Protein AF-A0A929BQ76-F1 (afdb_monomer)

Mean predicted aligned error: 8.62 Å

Secondary structure (DSSP, 8-state):
-PPEEEEE--SSHHHHHHHHHHHHHHTSEEEEP------------TTSSTT-SEEEEEB-TTS-B-GGGS-SS--SSEEEEE-TTSS-EEEE-TT--PPEEESS--HHHHHHHHHTTS---

Structure (mmCIF, N/CA/C/O backbone):
data_AF-A0A929BQ76-F1
#
_entry.id   AF-A0A929BQ76-F1
#
loop_
_atom_site.group_PDB
_atom_site.id
_atom_site.type_symbol
_atom_site.label_atom_id
_atom_site.label_alt_id
_atom_site.label_comp_id
_atom_site.label_asym_id
_atom_site.label_entity_id
_atom_site.label_seq_id
_atom_site.pdbx_PDB_ins_code
_atom_site.Cartn_x
_atom_site.Cartn_y
_atom_site.Cartn_z
_atom_site.occupancy
_atom_site.B_iso_or_equiv
_atom_site.auth_seq_id
_atom_site.auth_comp_id
_atom_site.auth_asym_id
_atom_site.auth_atom_id
_atom_site.pdbx_PDB_model_num
ATOM 1 N N . MET A 1 1 ? -14.342 12.335 13.912 1.00 50.88 1 MET A N 1
ATOM 2 C CA . MET A 1 1 ? -12.963 11.892 13.643 1.00 50.88 1 MET A CA 1
ATOM 3 C C . MET A 1 1 ? -13.090 10.795 12.610 1.00 50.88 1 MET A C 1
ATOM 5 O O . MET A 1 1 ? -13.790 9.835 12.895 1.00 50.88 1 MET A O 1
ATOM 9 N N . VAL A 1 2 ? -12.601 11.022 11.391 1.00 58.31 2 VAL A N 1
ATOM 10 C CA . VAL A 1 2 ? -12.728 10.048 10.297 1.00 58.31 2 VAL A CA 1
ATOM 11 C C . VAL A 1 2 ? -11.603 9.035 10.478 1.00 58.31 2 VAL A C 1
ATOM 13 O O . VAL A 1 2 ? -10.438 9.427 10.518 1.00 58.31 2 VAL A O 1
ATOM 16 N N . ILE A 1 3 ? -11.966 7.777 10.705 1.00 67.69 3 ILE A N 1
ATOM 17 C CA . ILE A 1 3 ? -11.029 6.657 10.806 1.00 67.69 3 ILE A CA 1
ATOM 18 C C . ILE A 1 3 ? -10.794 6.191 9.372 1.00 67.69 3 ILE A C 1
ATOM 20 O O . ILE A 1 3 ? -11.771 5.869 8.701 1.00 67.69 3 ILE A O 1
ATOM 24 N N . SER A 1 4 ? -9.547 6.205 8.891 1.00 78.88 4 SER A N 1
ATOM 25 C CA . SER A 1 4 ? -9.276 5.722 7.532 1.00 78.88 4 SER A CA 1
ATOM 26 C C . SER A 1 4 ? -9.386 4.201 7.482 1.00 78.88 4 SER A C 1
ATOM 28 O O . SER A 1 4 ? -8.817 3.513 8.338 1.00 78.88 4 SER A O 1
ATOM 30 N N . ARG A 1 5 ? -10.092 3.688 6.476 1.00 85.12 5 ARG A N 1
ATOM 31 C CA . ARG A 1 5 ? -10.282 2.256 6.229 1.00 85.12 5 ARG A CA 1
ATOM 32 C C . ARG A 1 5 ? -9.176 1.750 5.309 1.00 85.12 5 ARG A C 1
ATOM 34 O O . ARG A 1 5 ? -9.042 2.201 4.170 1.00 85.12 5 ARG A O 1
ATOM 41 N N . VAL A 1 6 ? -8.358 0.834 5.817 1.00 87.31 6 VAL A N 1
ATOM 42 C CA . VAL A 1 6 ? -7.165 0.321 5.138 1.00 87.31 6 VAL A CA 1
ATOM 43 C C . VAL A 1 6 ? -7.367 -1.142 4.779 1.00 87.31 6 VAL A C 1
ATOM 45 O O . VAL A 1 6 ? -7.596 -1.978 5.648 1.00 87.31 6 VAL A O 1
ATOM 48 N N . LEU A 1 7 ? -7.236 -1.461 3.498 1.00 88.00 7 LEU A N 1
ATOM 49 C CA . LEU A 1 7 ? -7.219 -2.827 2.995 1.00 88.00 7 LEU A CA 1
ATOM 50 C C . LEU A 1 7 ? -5.774 -3.269 2.740 1.00 88.00 7 LEU A C 1
ATOM 52 O O . LEU A 1 7 ? -5.026 -2.597 2.030 1.00 88.00 7 LEU A O 1
ATOM 56 N N . ILE A 1 8 ? -5.386 -4.425 3.278 1.00 87.81 8 ILE A N 1
ATOM 57 C CA . ILE A 1 8 ? -4.021 -4.949 3.160 1.00 87.81 8 ILE A CA 1
ATOM 58 C C . ILE A 1 8 ? -4.031 -6.231 2.341 1.00 87.81 8 ILE A C 1
ATOM 60 O O . ILE A 1 8 ? -4.483 -7.279 2.788 1.00 87.81 8 ILE A O 1
ATOM 64 N N . LEU A 1 9 ? -3.474 -6.140 1.138 1.00 87.00 9 LEU A N 1
ATOM 65 C CA . LEU A 1 9 ? -3.318 -7.231 0.183 1.00 87.00 9 LEU A CA 1
ATOM 66 C C . LEU A 1 9 ? -1.835 -7.541 -0.004 1.00 87.00 9 LEU A C 1
ATOM 68 O O . LEU A 1 9 ? -1.348 -7.638 -1.125 1.00 87.00 9 LEU A O 1
ATOM 72 N N . TYR A 1 10 ? -1.089 -7.620 1.097 1.00 82.69 10 TYR A N 1
ATOM 73 C CA . TYR A 1 10 ? 0.363 -7.743 1.063 1.00 82.69 10 TYR A CA 1
ATOM 74 C C . TYR A 1 10 ? 0.818 -9.190 1.263 1.00 82.69 10 TYR A C 1
ATOM 76 O O . TYR A 1 10 ? 0.572 -9.800 2.302 1.00 82.69 10 TYR A O 1
ATOM 84 N N . GLU A 1 11 ? 1.538 -9.729 0.279 1.00 79.00 11 GLU A N 1
ATOM 85 C CA . GLU A 1 11 ? 2.186 -11.038 0.367 1.00 79.00 11 GLU A CA 1
ATOM 86 C C . GLU A 1 11 ? 3.709 -10.892 0.514 1.00 79.00 11 GLU A C 1
ATOM 88 O O . GLU A 1 11 ? 4.303 -10.05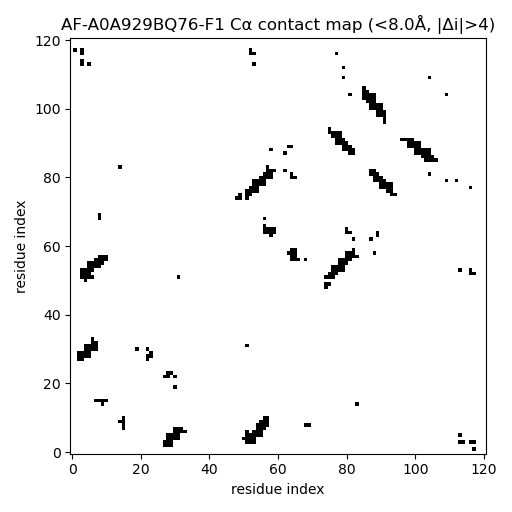6 -0.168 1.00 79.00 11 GLU A O 1
ATOM 93 N N . PRO A 1 12 ? 4.380 -11.748 1.311 1.00 75.00 12 PRO A N 1
ATOM 94 C CA . PRO A 1 12 ? 3.825 -12.846 2.112 1.00 75.00 12 PRO A CA 1
ATOM 95 C C . PRO A 1 12 ? 3.095 -12.385 3.387 1.00 75.00 12 PRO A C 1
ATOM 97 O O . PRO A 1 12 ? 3.379 -11.312 3.911 1.00 75.00 12 PRO A O 1
ATOM 100 N N . ARG A 1 13 ? 2.218 -13.252 3.928 1.00 72.56 13 ARG A N 1
ATOM 101 C CA . ARG A 1 13 ? 1.360 -12.979 5.107 1.00 72.56 13 ARG A CA 1
ATOM 102 C C . ARG A 1 13 ? 2.100 -12.448 6.340 1.00 72.56 13 ARG A C 1
ATOM 104 O O . ARG A 1 13 ? 1.556 -11.674 7.108 1.00 72.56 13 ARG A O 1
ATOM 111 N N . LEU A 1 14 ? 3.372 -12.811 6.508 1.00 72.62 14 LEU A N 1
ATOM 112 C CA . LEU A 1 14 ? 4.190 -12.276 7.598 1.00 72.62 14 LEU A CA 1
ATOM 113 C C . LEU A 1 14 ? 4.250 -10.737 7.580 1.00 72.62 14 LEU A C 1
ATOM 115 O O . LEU A 1 14 ? 4.257 -10.105 8.632 1.00 72.62 14 LEU A O 1
ATOM 119 N N . TYR A 1 15 ? 4.294 -10.131 6.392 1.00 74.56 15 TYR A N 1
ATOM 120 C CA . TYR A 1 15 ? 4.287 -8.678 6.266 1.00 74.56 15 TYR A CA 1
ATOM 121 C C . TYR A 1 15 ? 2.897 -8.098 6.493 1.00 74.56 15 TYR A C 1
ATOM 123 O O . TYR A 1 15 ? 2.814 -7.054 7.125 1.00 74.56 15 TYR A O 1
ATOM 131 N N . SER A 1 16 ? 1.820 -8.759 6.049 1.00 76.38 16 SER A N 1
ATOM 132 C CA . SER A 1 16 ? 0.468 -8.292 6.379 1.00 76.38 16 SER A CA 1
ATOM 133 C C . SER A 1 16 ? 0.246 -8.270 7.889 1.00 76.38 16 SER A C 1
ATOM 135 O O . SER A 1 16 ? -0.248 -7.272 8.394 1.00 76.38 16 SER A O 1
ATOM 137 N N . ASP A 1 17 ? 0.704 -9.292 8.617 1.00 80.31 17 ASP A N 1
ATOM 138 C CA . ASP A 1 17 ? 0.575 -9.360 10.079 1.00 80.31 17 ASP A CA 1
ATOM 139 C C . ASP A 1 17 ? 1.357 -8.231 10.773 1.00 80.31 17 ASP A C 1
ATOM 141 O O . ASP A 1 17 ? 0.836 -7.563 11.662 1.00 80.31 17 ASP A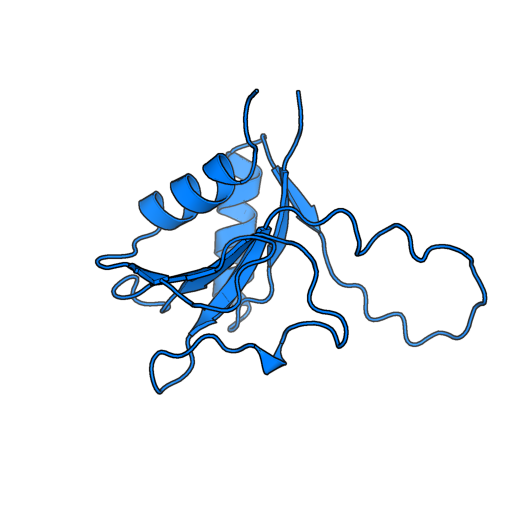 O 1
ATOM 145 N N . LEU A 1 18 ? 2.589 -7.963 10.321 1.00 80.38 18 LEU A N 1
ATOM 146 C CA . LEU A 1 18 ? 3.404 -6.851 10.827 1.00 80.38 18 LEU A CA 1
ATOM 147 C C . LEU A 1 18 ? 2.777 -5.482 10.544 1.00 80.38 18 LEU A C 1
ATOM 149 O O . LEU A 1 18 ? 2.813 -4.595 11.396 1.00 80.38 18 LEU A O 1
ATOM 153 N N . ILE A 1 19 ? 2.233 -5.289 9.341 1.00 81.19 19 ILE A N 1
ATOM 154 C CA . ILE A 1 19 ? 1.559 -4.041 8.973 1.00 81.19 19 ILE A CA 1
ATOM 155 C C . ILE A 1 19 ? 0.281 -3.892 9.802 1.00 81.19 19 ILE A C 1
ATOM 157 O O . ILE A 1 19 ? 0.030 -2.798 10.302 1.00 81.19 19 ILE A O 1
ATOM 161 N N . ASN A 1 20 ? -0.480 -4.972 9.998 1.00 82.75 20 ASN A N 1
ATOM 162 C CA . ASN A 1 20 ? -1.679 -4.977 10.830 1.00 82.75 20 ASN A CA 1
ATOM 163 C C . ASN A 1 20 ? -1.349 -4.547 12.260 1.00 82.75 20 ASN A C 1
ATOM 165 O O . ASN A 1 20 ? -1.930 -3.582 12.746 1.00 82.75 20 ASN A O 1
ATOM 169 N N . GLU A 1 21 ? -0.358 -5.174 12.899 1.00 83.88 21 GLU A N 1
ATOM 170 C CA . GLU A 1 21 ? 0.059 -4.824 14.263 1.00 83.88 21 GLU A CA 1
ATOM 171 C C . GLU A 1 21 ? 0.506 -3.356 14.360 1.00 83.88 21 GLU A C 1
ATOM 173 O O . GLU A 1 21 ? 0.147 -2.636 15.294 1.00 83.88 21 GLU A O 1
ATOM 178 N N . LEU A 1 22 ? 1.258 -2.876 13.366 1.00 81.62 22 LEU A N 1
ATOM 179 C CA . LEU A 1 22 ? 1.708 -1.490 13.318 1.00 81.62 22 LEU A CA 1
ATOM 180 C C . LEU A 1 22 ? 0.537 -0.508 13.181 1.00 81.62 22 LEU A C 1
ATOM 182 O O . LEU A 1 22 ? 0.532 0.541 13.825 1.00 81.62 22 LEU A O 1
ATOM 186 N N . ILE A 1 23 ? -0.448 -0.834 12.349 1.00 80.56 23 ILE A N 1
ATOM 187 C CA . ILE A 1 23 ? -1.642 -0.015 12.134 1.00 80.56 23 ILE A CA 1
ATOM 188 C C . ILE A 1 23 ? -2.543 -0.021 13.371 1.00 80.56 23 ILE A C 1
ATOM 190 O O . ILE A 1 23 ? -3.005 1.043 13.789 1.00 80.56 23 ILE A O 1
ATOM 194 N N . GLU A 1 24 ? -2.739 -1.176 14.004 1.00 81.62 24 GLU A N 1
ATOM 195 C CA . GLU A 1 24 ? -3.486 -1.300 15.258 1.00 81.62 24 GLU A CA 1
ATOM 196 C C . GLU A 1 24 ? -2.864 -0.442 16.367 1.00 81.62 24 GLU A C 1
ATOM 198 O O . GLU A 1 24 ? -3.582 0.256 17.087 1.00 81.62 24 GLU A O 1
ATOM 203 N N . GLN A 1 25 ? -1.530 -0.406 16.463 1.00 81.12 25 GLN A N 1
ATOM 204 C CA . GLN A 1 25 ? -0.823 0.451 17.421 1.00 81.12 25 GLN A CA 1
ATOM 205 C C . GLN A 1 25 ? -1.039 1.948 17.179 1.00 81.12 25 GLN A C 1
ATOM 207 O O . GLN A 1 25 ? -0.957 2.734 18.127 1.00 81.12 25 GLN A O 1
ATOM 212 N N . LEU A 1 26 ? -1.321 2.367 15.941 1.00 77.50 26 LEU A N 1
ATOM 213 C CA . LEU A 1 26 ? -1.647 3.764 15.656 1.00 77.50 26 LEU A CA 1
ATOM 214 C C . LEU A 1 26 ? -3.019 4.143 16.224 1.00 77.50 26 LEU A C 1
ATOM 216 O O . LEU A 1 26 ? -3.208 5.308 16.559 1.00 77.50 26 LEU A O 1
ATOM 220 N N . GLY A 1 27 ? -3.956 3.197 16.363 1.00 72.94 27 GLY A N 1
ATOM 221 C CA . GLY A 1 27 ? -5.271 3.412 16.988 1.00 72.94 27 GLY A CA 1
ATOM 222 C C . GLY A 1 27 ? -6.186 4.404 16.254 1.00 72.94 27 GLY A C 1
ATOM 223 O O . GLY A 1 27 ? -7.148 4.905 16.835 1.00 72.94 27 GLY A O 1
ATOM 224 N N . LEU A 1 28 ? -5.867 4.729 14.998 1.00 72.88 28 LEU A N 1
ATOM 225 C CA . LEU A 1 28 ? -6.531 5.757 14.181 1.00 72.88 28 LEU A CA 1
ATOM 226 C C . LEU A 1 28 ? -7.131 5.208 12.879 1.00 72.88 28 LEU A C 1
ATOM 228 O O . LEU A 1 28 ? -7.630 5.981 12.062 1.00 72.88 28 LEU A O 1
ATOM 232 N N . LEU A 1 29 ? -7.033 3.899 12.667 1.00 80.25 29 LEU A N 1
ATOM 233 C CA . LEU A 1 29 ? -7.254 3.232 11.390 1.00 80.25 29 LEU A CA 1
ATOM 234 C C . LEU A 1 29 ? -8.103 1.978 11.610 1.00 80.25 29 LEU A C 1
ATOM 236 O O . LEU A 1 29 ? -8.002 1.350 12.664 1.00 80.25 29 LEU A O 1
ATOM 240 N N . ASP A 1 30 ? -8.922 1.635 10.621 1.00 81.44 30 ASP A N 1
ATOM 241 C CA . ASP A 1 30 ? -9.749 0.427 10.610 1.00 81.44 30 ASP A CA 1
ATOM 242 C C . ASP A 1 30 ? -9.246 -0.505 9.506 1.00 81.44 30 ASP A C 1
ATOM 244 O O . ASP A 1 30 ? -9.140 -0.092 8.349 1.00 81.44 30 ASP A O 1
ATOM 248 N N . ILE A 1 31 ? -8.879 -1.736 9.859 1.00 81.69 31 ILE A N 1
ATOM 249 C CA . ILE A 1 31 ? -8.325 -2.703 8.906 1.00 81.69 31 ILE A CA 1
ATOM 250 C C . ILE A 1 31 ? -9.478 -3.517 8.328 1.00 81.69 31 ILE A C 1
ATOM 252 O O . ILE A 1 31 ? -10.196 -4.205 9.051 1.00 81.69 31 ILE A O 1
ATOM 256 N N . VAL A 1 32 ? -9.645 -3.456 7.009 1.00 83.56 32 VAL A N 1
ATOM 257 C CA . VAL A 1 32 ? -10.691 -4.187 6.292 1.00 83.56 32 VAL A CA 1
ATOM 258 C C . VAL A 1 32 ? -10.119 -5.500 5.765 1.00 83.56 32 VAL A C 1
ATOM 260 O O . VAL A 1 32 ? -9.188 -5.503 4.961 1.00 83.56 32 VAL A O 1
ATOM 263 N N . GLU A 1 33 ? -10.706 -6.623 6.176 1.00 75.69 33 GLU A N 1
ATOM 264 C CA . GLU A 1 33 ? -10.391 -7.945 5.628 1.00 75.69 33 GLU A CA 1
ATOM 265 C C . GLU A 1 33 ? -11.350 -8.299 4.483 1.00 75.69 33 GLU A C 1
ATOM 267 O O . GLU A 1 33 ? -12.574 -8.236 4.635 1.00 75.69 33 GLU A O 1
ATOM 272 N N . ILE A 1 34 ? -10.816 -8.727 3.332 1.00 67.81 34 ILE A N 1
ATOM 273 C CA . ILE A 1 34 ? -11.651 -9.321 2.279 1.00 67.81 34 ILE A CA 1
ATOM 274 C C . ILE A 1 34 ? -12.033 -10.724 2.734 1.00 67.81 34 ILE A C 1
ATOM 276 O O . ILE A 1 34 ? -11.221 -11.647 2.720 1.00 67.81 34 ILE A O 1
ATOM 280 N N . THR A 1 35 ? -13.290 -10.899 3.131 1.00 55.97 35 THR A N 1
ATOM 281 C CA . THR A 1 35 ? -13.854 -12.239 3.276 1.00 55.97 35 THR A CA 1
ATOM 282 C C . THR A 1 35 ? -14.304 -12.698 1.893 1.00 55.97 35 THR A C 1
ATOM 284 O O . THR A 1 35 ? -15.295 -12.183 1.372 1.00 55.97 35 THR A O 1
ATOM 287 N N . ASP A 1 36 ? -13.595 -13.655 1.289 1.00 47.28 36 ASP A N 1
ATOM 288 C CA . ASP A 1 36 ? -14.035 -14.347 0.071 1.00 47.28 36 ASP A CA 1
ATOM 289 C C . ASP A 1 36 ? -15.301 -15.165 0.364 1.00 47.28 36 ASP A C 1
ATOM 291 O O . ASP A 1 36 ? -15.284 -16.388 0.524 1.00 47.28 36 ASP A O 1
ATOM 295 N N . ASN A 1 37 ? -16.446 -14.494 0.448 1.00 40.62 37 ASN A N 1
ATOM 296 C CA . ASN A 1 37 ? -17.736 -15.158 0.517 1.00 40.62 37 ASN A CA 1
ATOM 297 C C . ASN A 1 37 ? -18.136 -15.618 -0.888 1.00 40.62 37 ASN A C 1
ATOM 299 O O . ASN A 1 37 ? -19.062 -15.097 -1.509 1.00 40.62 37 ASN A O 1
ATOM 303 N N . HIS A 1 38 ? -17.504 -16.699 -1.351 1.00 40.31 38 HIS A N 1
ATOM 304 C CA . HIS A 1 38 ? -18.145 -17.635 -2.273 1.00 40.31 38 HIS A CA 1
ATOM 305 C C . HIS A 1 38 ? -19.291 -18.346 -1.537 1.00 40.31 38 HIS A C 1
ATOM 307 O O . HIS A 1 38 ? -19.232 -19.522 -1.182 1.00 40.31 38 HIS A O 1
ATOM 313 N N . SER A 1 39 ? -20.369 -17.621 -1.269 1.00 37.88 39 SER A N 1
ATOM 314 C CA . SER A 1 39 ? -21.650 -18.197 -0.890 1.00 37.88 39 SER A CA 1
ATOM 315 C C . SER A 1 39 ? -22.740 -17.315 -1.453 1.00 37.88 39 SER A C 1
ATOM 317 O O . SER A 1 39 ? -22.942 -16.180 -1.037 1.00 37.88 39 SER A O 1
ATOM 319 N N . ALA A 1 40 ? -23.419 -17.872 -2.450 1.00 45.62 40 ALA A N 1
ATOM 320 C CA . ALA A 1 40 ? -24.616 -17.328 -3.045 1.00 45.62 40 ALA A CA 1
ATOM 321 C C . ALA A 1 40 ? -25.637 -16.978 -1.955 1.00 45.62 40 ALA A C 1
ATOM 323 O O . ALA A 1 40 ? -26.392 -17.829 -1.491 1.00 45.62 40 ALA A O 1
ATOM 324 N N . SER A 1 41 ? -25.693 -15.710 -1.579 1.00 36.59 41 SER A N 1
ATOM 325 C CA . SER A 1 41 ? -26.877 -15.135 -0.976 1.00 36.59 41 SER A CA 1
ATOM 326 C C . SER A 1 41 ? -27.026 -13.725 -1.506 1.00 36.59 41 SER A C 1
ATOM 328 O O . SER A 1 41 ? -26.140 -12.886 -1.381 1.00 36.59 41 SER A O 1
ATOM 330 N N . LYS A 1 42 ? -28.158 -13.502 -2.170 1.00 43.72 42 LYS A N 1
ATOM 331 C CA . LYS A 1 42 ? -28.656 -12.184 -2.540 1.00 43.72 42 LYS A CA 1
ATOM 332 C C . LYS A 1 42 ? -28.914 -11.399 -1.254 1.00 43.72 42 LYS A C 1
ATOM 334 O O . LYS A 1 42 ? -30.031 -11.391 -0.747 1.00 43.72 42 LYS A O 1
ATOM 339 N N . SER A 1 43 ? -27.886 -10.754 -0.738 1.00 37.56 43 SER A N 1
ATOM 340 C CA . SER A 1 43 ? -27.999 -9.675 0.233 1.00 37.56 43 SER A CA 1
ATOM 341 C C . SER A 1 43 ? -27.446 -8.430 -0.445 1.00 37.56 43 SER A C 1
ATOM 343 O O . SER A 1 43 ? -26.346 -8.456 -0.988 1.00 37.56 43 SER A O 1
ATOM 345 N N . ASN A 1 44 ? -28.261 -7.376 -0.476 1.00 39.97 44 ASN A N 1
ATOM 346 C CA . ASN A 1 44 ? -27.943 -6.044 -0.991 1.00 39.97 44 ASN A CA 1
ATOM 347 C C . ASN A 1 44 ? -26.875 -5.358 -0.117 1.00 39.97 44 ASN A C 1
ATOM 349 O O . ASN A 1 44 ? -27.141 -4.306 0.450 1.00 39.97 44 ASN A O 1
ATOM 353 N N . ASP A 1 45 ? -25.702 -5.969 0.023 1.00 40.22 45 ASP A N 1
ATOM 354 C CA . ASP A 1 45 ? -24.604 -5.480 0.862 1.00 40.22 45 ASP A CA 1
ATOM 355 C C . ASP A 1 45 ? -23.361 -5.174 0.017 1.00 40.22 45 ASP A C 1
ATOM 357 O O . ASP A 1 45 ? -22.217 -5.346 0.428 1.00 40.22 45 ASP A O 1
ATOM 361 N N . SER A 1 46 ? -23.596 -4.656 -1.193 1.00 42.34 46 SER A N 1
ATOM 362 C CA . SER A 1 46 ? -22.581 -4.029 -2.049 1.00 42.34 46 SER A CA 1
ATOM 363 C C . SER A 1 46 ? -21.961 -2.765 -1.430 1.00 42.34 46 SER A C 1
ATOM 365 O O . SER A 1 46 ? -21.235 -2.065 -2.113 1.00 42.34 46 SER A O 1
ATOM 367 N N . GLN A 1 47 ? -22.237 -2.448 -0.161 1.00 45.19 47 GLN A N 1
ATOM 368 C CA . GLN A 1 47 ? -21.799 -1.209 0.484 1.00 45.19 47 GLN A CA 1
ATOM 369 C C . GLN A 1 47 ? -20.434 -1.298 1.176 1.00 45.19 47 GLN A C 1
ATOM 371 O O . GLN A 1 47 ? -19.951 -0.279 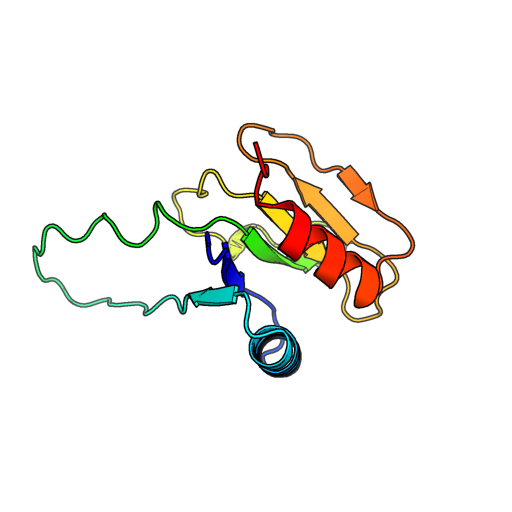1.648 1.00 45.19 47 GLN A O 1
ATOM 376 N N . ASN A 1 48 ? -19.795 -2.472 1.266 1.00 49.28 48 ASN A N 1
ATOM 377 C CA . ASN A 1 48 ? -18.587 -2.605 2.097 1.00 49.28 48 ASN A CA 1
ATOM 378 C C . ASN A 1 48 ? -17.246 -2.534 1.346 1.00 49.28 48 ASN A C 1
ATOM 380 O O . ASN A 1 48 ? -16.213 -2.411 1.998 1.00 49.28 48 ASN A O 1
ATOM 384 N N . GLN A 1 49 ? -17.243 -2.601 0.010 1.00 53.03 49 GLN A N 1
ATOM 385 C CA . GLN A 1 49 ? -16.028 -2.399 -0.800 1.00 53.03 49 GLN A CA 1
ATOM 386 C C . GLN A 1 49 ? -15.841 -0.943 -1.257 1.00 53.03 49 GLN A C 1
ATOM 388 O O . GLN A 1 49 ? -14.714 -0.554 -1.547 1.00 53.03 49 GLN A O 1
ATOM 393 N N . ASP A 1 50 ? -16.909 -0.138 -1.260 1.00 57.19 50 ASP A N 1
ATOM 394 C CA . ASP A 1 50 ? -16.892 1.252 -1.746 1.00 57.19 50 ASP A CA 1
ATOM 395 C C . ASP A 1 50 ? -16.301 2.266 -0.742 1.00 57.19 50 ASP A C 1
ATOM 397 O O . ASP A 1 50 ? -16.075 3.416 -1.097 1.00 57.19 50 ASP A O 1
ATOM 401 N N . ASP A 1 51 ? -16.011 1.848 0.493 1.00 76.69 51 ASP A N 1
ATOM 402 C CA . ASP A 1 51 ? -15.561 2.726 1.587 1.00 76.69 51 ASP A CA 1
ATOM 403 C C . ASP A 1 51 ? -14.060 2.562 1.928 1.00 76.69 51 ASP A C 1
ATOM 405 O O . ASP A 1 51 ? -13.626 2.891 3.031 1.00 76.69 51 ASP A O 1
ATOM 409 N N . ILE A 1 52 ? -13.243 1.989 1.041 1.00 85.62 52 ILE A N 1
ATOM 410 C CA . ILE A 1 52 ? -11.807 1.796 1.312 1.00 85.62 52 ILE A CA 1
ATOM 411 C 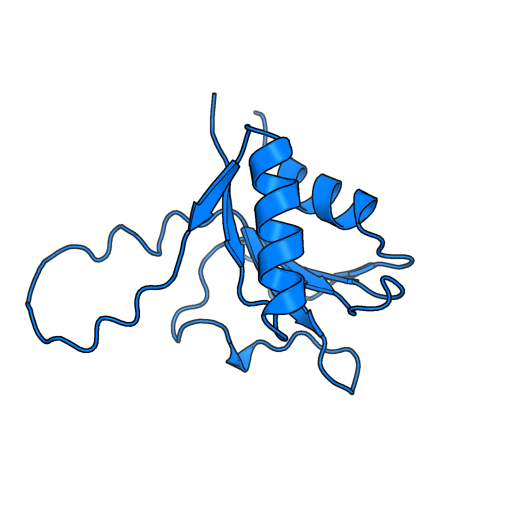C . ILE A 1 52 ? -11.034 3.066 0.941 1.00 85.62 52 ILE A C 1
ATOM 413 O O . ILE A 1 52 ? -11.011 3.455 -0.222 1.00 85.62 52 ILE A O 1
ATOM 417 N N . ASP A 1 53 ? -10.327 3.666 1.901 1.00 87.06 53 ASP A N 1
ATOM 418 C CA . ASP A 1 53 ? -9.524 4.874 1.658 1.00 87.06 53 ASP A CA 1
ATOM 419 C C . ASP A 1 53 ? -8.132 4.538 1.107 1.00 87.06 53 ASP A C 1
ATOM 421 O O . ASP A 1 53 ? -7.577 5.267 0.278 1.00 87.06 53 ASP A O 1
ATOM 425 N N . VAL A 1 54 ? -7.540 3.436 1.589 1.00 89.31 54 VAL A N 1
ATOM 426 C CA . VAL A 1 54 ? -6.178 3.012 1.235 1.00 89.31 54 VAL A CA 1
ATOM 427 C C . VAL A 1 54 ? -6.115 1.517 0.986 1.00 89.31 54 VAL A C 1
ATOM 429 O O . VAL A 1 54 ? -6.555 0.727 1.817 1.00 89.31 54 VAL A O 1
ATOM 432 N N . VAL A 1 55 ? -5.468 1.124 -0.107 1.00 90.56 55 VAL A N 1
ATOM 433 C CA . VAL A 1 55 ? -5.105 -0.270 -0.375 1.00 90.56 55 VAL A CA 1
ATOM 434 C C . VAL A 1 55 ? -3.591 -0.411 -0.387 1.00 90.56 55 VAL A C 1
ATOM 436 O O . VAL A 1 55 ? -2.888 0.341 -1.065 1.00 90.56 55 VAL A O 1
ATOM 439 N N . ILE A 1 56 ? -3.095 -1.403 0.343 1.00 90.94 56 ILE A N 1
ATOM 440 C CA . ILE A 1 56 ? -1.676 -1.728 0.445 1.00 90.94 56 ILE A CA 1
ATOM 441 C C . ILE A 1 56 ? -1.386 -3.009 -0.341 1.00 90.94 56 ILE A C 1
ATOM 443 O O . ILE A 1 56 ? -2.015 -4.038 -0.105 1.00 90.94 56 ILE A O 1
ATOM 447 N N . LEU A 1 57 ? -0.411 -2.949 -1.248 1.00 91.75 57 LEU A N 1
ATOM 448 C CA . LEU A 1 57 ? -0.029 -4.026 -2.168 1.00 91.75 57 LEU A CA 1
ATOM 449 C C . LEU A 1 57 ? 1.490 -4.289 -2.123 1.00 91.75 57 LEU A C 1
ATOM 451 O O . LEU A 1 57 ? 2.267 -3.401 -1.762 1.00 91.75 57 LEU A O 1
ATOM 455 N N . PRO A 1 58 ? 1.960 -5.479 -2.519 1.00 92.44 58 PRO A N 1
ATOM 456 C CA . PRO A 1 58 ? 3.371 -5.725 -2.752 1.00 92.44 58 PRO A CA 1
ATOM 457 C C . PRO A 1 58 ? 3.772 -5.230 -4.147 1.00 92.44 58 PRO A C 1
ATOM 459 O O . PRO A 1 58 ? 2.944 -5.142 -5.061 1.00 92.44 58 PRO A O 1
ATOM 462 N N . LEU A 1 59 ? 5.063 -4.949 -4.317 1.00 90.88 59 LEU A N 1
ATOM 463 C CA . LEU A 1 59 ? 5.677 -4.900 -5.644 1.00 90.88 59 LEU A CA 1
ATOM 464 C C . LEU A 1 59 ? 6.029 -6.320 -6.107 1.00 90.88 59 LEU A C 1
ATOM 466 O O . LEU A 1 59 ? 6.310 -7.201 -5.288 1.00 90.88 59 LEU A O 1
ATOM 470 N N . ASP A 1 60 ? 5.993 -6.552 -7.412 1.00 89.06 60 ASP A N 1
ATOM 471 C CA . ASP A 1 60 ? 6.461 -7.788 -8.026 1.00 89.06 60 ASP A CA 1
ATOM 472 C C . ASP A 1 60 ? 7.991 -7.802 -8.213 1.00 89.06 60 ASP A C 1
ATOM 474 O O . ASP A 1 60 ? 8.716 -6.923 -7.741 1.00 89.06 60 ASP A O 1
ATOM 478 N N . GLY A 1 61 ? 8.500 -8.855 -8.862 1.00 84.38 61 GLY A N 1
ATOM 479 C CA . GLY A 1 61 ? 9.936 -9.024 -9.101 1.00 84.38 61 GLY A CA 1
ATOM 480 C C . GLY A 1 61 ? 10.543 -7.997 -10.062 1.00 84.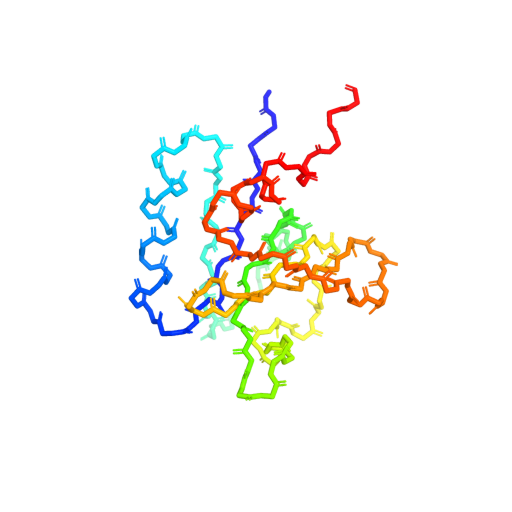38 61 GLY A C 1
ATOM 481 O O . GLY A 1 61 ? 11.764 -7.845 -10.064 1.00 84.38 61 GLY A O 1
ATOM 482 N N . ASP A 1 62 ? 9.712 -7.295 -10.833 1.00 88.19 62 ASP A N 1
ATOM 483 C CA . ASP A 1 62 ? 10.113 -6.248 -11.773 1.00 88.19 62 ASP A CA 1
ATOM 484 C C . ASP A 1 62 ? 10.004 -4.844 -11.147 1.00 88.19 62 ASP A C 1
ATOM 486 O O . ASP A 1 62 ? 10.470 -3.863 -11.727 1.00 88.19 62 ASP A O 1
ATOM 490 N N . GLY A 1 63 ? 9.476 -4.751 -9.921 1.00 87.31 63 GLY A N 1
ATOM 491 C CA . GLY A 1 63 ? 9.284 -3.498 -9.196 1.00 87.31 63 GLY A CA 1
ATOM 492 C C . GLY A 1 63 ? 7.950 -2.822 -9.496 1.00 87.31 63 GLY A C 1
ATOM 493 O O . GLY A 1 63 ? 7.784 -1.663 -9.125 1.00 87.31 63 GLY A O 1
ATOM 494 N N . GLU A 1 64 ? 7.012 -3.531 -10.124 1.00 91.62 64 GLU A N 1
ATOM 495 C CA . GLU A 1 64 ? 5.691 -3.023 -10.480 1.00 91.62 64 GLU A CA 1
ATOM 496 C C . GLU A 1 64 ? 4.639 -3.412 -9.426 1.00 91.62 64 GLU A C 1
ATOM 498 O O . GLU A 1 64 ? 4.772 -4.434 -8.744 1.00 91.62 64 GLU A O 1
ATOM 503 N N . PRO A 1 65 ? 3.558 -2.634 -9.249 1.00 92.81 65 PRO A N 1
ATOM 504 C CA . PRO A 1 65 ? 2.501 -2.958 -8.300 1.00 92.81 65 PRO A CA 1
ATOM 505 C C . PRO A 1 65 ? 1.780 -4.237 -8.716 1.00 92.81 65 PRO A C 1
ATOM 507 O O . PRO A 1 65 ? 1.288 -4.353 -9.842 1.00 92.81 65 PRO A O 1
ATOM 510 N N . LYS A 1 66 ? 1.637 -5.184 -7.785 1.00 91.56 66 LYS A N 1
ATOM 511 C CA . LYS A 1 66 ? 0.989 -6.480 -8.029 1.00 91.56 66 LYS A CA 1
ATOM 512 C C . LYS A 1 66 ? -0.544 -6.338 -8.076 1.00 91.56 66 LYS A C 1
ATOM 514 O O . LYS A 1 66 ? -1.271 -6.834 -7.218 1.00 91.56 66 LYS A O 1
ATOM 519 N N . THR A 1 67 ? -1.039 -5.626 -9.088 1.00 88.06 67 THR A N 1
ATOM 520 C CA . THR A 1 67 ? -2.455 -5.250 -9.272 1.00 88.06 67 THR A CA 1
ATOM 521 C C . THR A 1 67 ? -3.390 -6.435 -9.487 1.00 88.06 67 THR A C 1
ATOM 523 O O . THR A 1 67 ? -4.589 -6.289 -9.296 1.00 88.06 67 THR A O 1
ATOM 526 N N . SER A 1 68 ? -2.867 -7.622 -9.800 1.00 87.75 68 SER A N 1
ATOM 527 C CA . SER A 1 68 ? -3.648 -8.862 -9.873 1.00 87.75 68 SER A CA 1
ATOM 528 C C . SER A 1 68 ? -4.276 -9.288 -8.542 1.00 87.75 68 SER A C 1
ATOM 530 O O . SER A 1 68 ? -5.142 -10.157 -8.543 1.00 87.75 68 SER A O 1
ATOM 532 N N . LEU A 1 69 ? -3.842 -8.705 -7.419 1.00 85.50 69 LEU A N 1
ATOM 533 C CA . LEU A 1 69 ? -4.464 -8.899 -6.108 1.00 85.50 69 LEU A CA 1
ATOM 534 C C . LEU A 1 69 ? -5.691 -8.002 -5.895 1.00 85.50 69 LEU A C 1
ATOM 536 O O . LEU A 1 69 ? -6.458 -8.243 -4.966 1.00 85.50 69 LEU A O 1
ATOM 540 N N . LEU A 1 70 ? -5.867 -6.960 -6.714 1.00 84.50 70 LEU A N 1
ATOM 541 C CA . LEU A 1 70 ? -7.018 -6.073 -6.607 1.00 84.50 70 LEU A CA 1
ATOM 542 C C . LEU A 1 70 ? -8.299 -6.798 -7.046 1.00 84.50 70 LEU A C 1
ATOM 544 O O . LEU A 1 70 ? -8.254 -7.619 -7.964 1.00 84.50 70 LEU A O 1
ATOM 548 N N . PRO A 1 71 ? -9.449 -6.477 -6.429 1.00 78.44 71 PRO A N 1
ATOM 549 C CA . PRO A 1 71 ? -10.741 -6.952 -6.910 1.00 78.44 71 PRO A CA 1
ATOM 550 C C . PRO A 1 71 ? -11.020 -6.458 -8.340 1.00 78.44 71 PRO A C 1
ATOM 552 O O . PRO A 1 71 ? -10.490 -5.430 -8.765 1.00 78.44 71 PRO A O 1
ATOM 555 N N . ASP A 1 72 ? -11.901 -7.165 -9.061 1.00 69.25 72 ASP A N 1
ATOM 556 C CA . ASP A 1 72 ? -12.275 -6.864 -10.458 1.00 69.25 72 ASP A CA 1
ATOM 557 C C . ASP A 1 72 ? -12.697 -5.397 -10.672 1.00 69.25 72 ASP A C 1
ATOM 559 O O . ASP A 1 72 ? -12.473 -4.816 -11.736 1.00 69.25 72 ASP A O 1
ATOM 563 N N . HIS A 1 73 ? -13.288 -4.786 -9.642 1.00 67.44 73 HIS A N 1
ATOM 564 C CA . HIS A 1 73 ? -13.527 -3.352 -9.566 1.00 67.44 73 HIS A CA 1
ATOM 565 C C . HIS A 1 73 ? -12.465 -2.714 -8.680 1.00 67.44 73 HIS A C 1
ATOM 567 O O . HIS A 1 73 ? -12.497 -2.869 -7.461 1.00 67.44 73 HIS A O 1
ATOM 573 N N . VAL A 1 74 ? -11.531 -1.985 -9.292 1.00 65.56 74 VAL A N 1
ATOM 574 C CA . VAL A 1 74 ? -10.526 -1.248 -8.530 1.00 65.56 74 VAL A CA 1
ATOM 575 C C . VAL A 1 74 ? -11.233 -0.138 -7.745 1.00 65.56 74 VAL A C 1
ATOM 577 O O . VAL A 1 74 ? -11.855 0.716 -8.381 1.00 65.56 74 VAL A O 1
ATOM 580 N N . PRO A 1 75 ? -11.173 -0.142 -6.401 1.00 69.00 75 PRO A N 1
ATOM 581 C CA . PRO A 1 75 ? -11.825 0.887 -5.603 1.00 69.00 75 PRO A CA 1
ATOM 582 C C . PRO A 1 75 ? -11.230 2.262 -5.926 1.00 69.00 75 PRO A C 1
ATOM 584 O O . PRO A 1 75 ? -10.043 2.360 -6.262 1.00 69.00 75 PRO A O 1
ATOM 587 N N . ASP A 1 76 ? -12.040 3.320 -5.803 1.00 82.75 76 A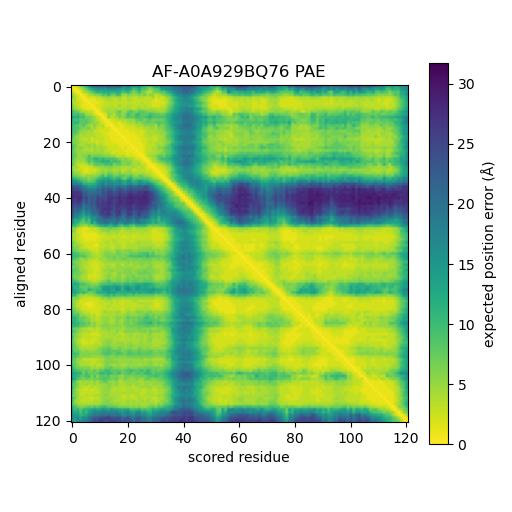SP A N 1
ATOM 588 C CA . ASP A 1 76 ? -11.584 4.716 -5.888 1.00 82.75 76 ASP A CA 1
ATOM 589 C C . ASP A 1 76 ? -10.816 5.096 -4.612 1.00 82.75 76 ASP A C 1
ATOM 591 O O . ASP A 1 76 ? -11.217 5.934 -3.810 1.00 82.75 76 ASP A O 1
ATOM 595 N N . ALA A 1 77 ? -9.718 4.380 -4.396 1.00 87.81 77 ALA A N 1
ATOM 596 C CA . ALA A 1 77 ? -8.912 4.388 -3.196 1.00 87.81 77 ALA A CA 1
ATOM 597 C C . ALA A 1 77 ? -7.481 4.769 -3.542 1.00 87.81 77 ALA A C 1
ATOM 599 O O . ALA A 1 77 ? -6.972 4.518 -4.643 1.00 87.81 77 ALA A O 1
ATOM 600 N N . LYS A 1 78 ? -6.782 5.316 -2.555 1.00 90.94 78 LYS A N 1
ATOM 601 C CA . LYS A 1 78 ? -5.347 5.514 -2.667 1.00 90.94 78 LYS A CA 1
ATOM 602 C C . LYS A 1 78 ? -4.665 4.152 -2.669 1.00 90.94 78 LYS A C 1
ATOM 604 O O . LYS A 1 78 ? -4.784 3.393 -1.711 1.00 90.94 78 LYS A O 1
ATOM 609 N N . LEU A 1 79 ? -3.896 3.856 -3.708 1.00 91.94 79 LEU A N 1
ATOM 610 C CA . LEU A 1 79 ? -3.110 2.630 -3.760 1.00 91.94 79 LEU A CA 1
ATOM 611 C C . LEU A 1 79 ? -1.668 2.917 -3.367 1.00 91.94 79 LEU A C 1
ATOM 613 O O . LEU A 1 79 ? -1.058 3.880 -3.841 1.00 91.94 79 LEU A O 1
ATOM 617 N N . VAL A 1 80 ? -1.112 2.062 -2.519 1.00 92.56 80 VAL A N 1
ATOM 618 C CA . VAL A 1 80 ? 0.289 2.107 -2.108 1.00 92.56 80 VAL A CA 1
ATOM 619 C C . VAL A 1 80 ? 0.873 0.716 -2.287 1.00 92.56 80 VAL A C 1
ATOM 621 O O . VAL A 1 80 ? 0.421 -0.237 -1.660 1.00 92.56 80 VAL A O 1
ATOM 624 N N . ALA A 1 81 ? 1.889 0.598 -3.132 1.00 92.81 81 ALA A N 1
ATOM 625 C CA . ALA A 1 81 ? 2.641 -0.631 -3.315 1.00 92.81 81 ALA A CA 1
ATOM 626 C C . ALA A 1 81 ? 4.082 -0.438 -2.852 1.00 92.81 81 ALA A C 1
ATOM 628 O O . ALA A 1 81 ? 4.640 0.638 -3.050 1.00 92.81 81 ALA A O 1
ATOM 629 N N . PHE A 1 82 ? 4.697 -1.433 -2.219 1.00 91.75 82 PHE A N 1
ATOM 630 C CA . PHE A 1 82 ? 6.091 -1.292 -1.791 1.00 91.75 82 PHE A CA 1
ATOM 631 C C . PHE A 1 82 ? 6.869 -2.600 -1.732 1.00 91.75 82 PHE A C 1
ATOM 633 O O . PHE A 1 82 ? 6.295 -3.680 -1.569 1.00 91.75 82 PHE A O 1
ATOM 640 N N . SER A 1 83 ? 8.191 -2.494 -1.863 1.00 88.12 83 SER A N 1
ATOM 641 C CA . SER A 1 83 ? 9.107 -3.625 -1.777 1.00 88.12 83 SER A CA 1
ATOM 642 C C . SER A 1 83 ? 9.347 -4.02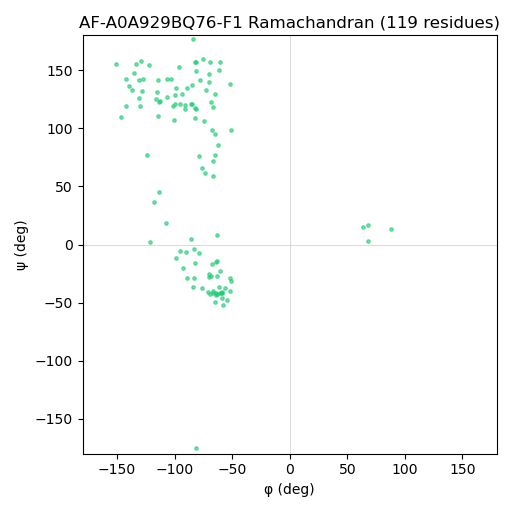9 -0.315 1.00 88.12 83 SER A C 1
ATOM 644 O O . SER A 1 83 ? 9.497 -3.159 0.547 1.00 88.12 83 SER A O 1
ATOM 646 N N . PRO A 1 84 ? 9.451 -5.333 0.000 1.00 78.56 84 PRO A N 1
ATOM 647 C CA . PRO A 1 84 ? 9.651 -5.788 1.379 1.00 78.56 84 PRO A CA 1
ATOM 648 C C . PRO A 1 84 ? 10.938 -5.272 2.043 1.00 78.56 84 PRO A C 1
ATOM 650 O O . PRO A 1 84 ? 11.038 -5.234 3.267 1.00 78.56 84 PRO A O 1
ATOM 653 N N . ASP A 1 85 ? 11.934 -4.893 1.240 1.00 83.19 85 ASP A N 1
ATOM 654 C CA . ASP A 1 85 ? 13.204 -4.321 1.695 1.00 83.19 85 ASP A CA 1
ATOM 655 C C . ASP A 1 85 ? 13.137 -2.805 1.973 1.00 83.19 85 ASP A C 1
ATOM 657 O O . ASP A 1 85 ? 14.121 -2.220 2.428 1.00 83.19 85 ASP A O 1
ATOM 661 N N . GLY A 1 86 ? 11.993 -2.160 1.712 1.00 80.75 86 GLY A N 1
ATOM 662 C CA . GLY A 1 86 ? 11.769 -0.732 1.937 1.00 80.75 86 GLY A CA 1
ATOM 663 C C . GLY A 1 86 ? 12.577 0.199 1.022 1.00 80.75 86 GLY A C 1
ATOM 664 O O . GLY A 1 86 ? 12.764 1.382 1.328 1.00 80.75 86 GLY A O 1
ATOM 665 N N . SER A 1 87 ? 13.112 -0.318 -0.085 1.00 86.38 87 SER A N 1
ATOM 666 C CA . SER A 1 87 ? 13.903 0.477 -1.029 1.00 86.38 87 SER A CA 1
ATOM 667 C C . SER A 1 87 ? 13.038 1.250 -2.02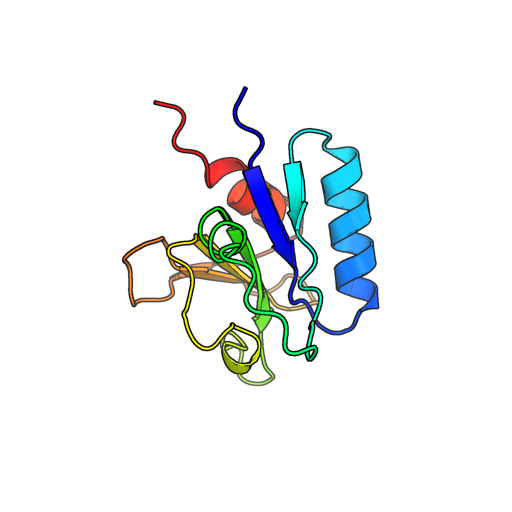9 1.00 86.38 87 SER A C 1
ATOM 669 O O . SER A 1 87 ? 13.433 2.336 -2.467 1.00 86.38 87 SER A O 1
ATOM 671 N N . LEU A 1 88 ? 11.850 0.728 -2.342 1.00 90.00 88 LEU A N 1
ATOM 672 C CA . LEU A 1 88 ? 10.972 1.228 -3.389 1.00 90.00 88 LEU A CA 1
ATOM 673 C C . LEU A 1 88 ? 9.510 1.202 -2.948 1.00 90.00 88 LEU A C 1
ATOM 675 O O . LEU A 1 88 ? 9.024 0.221 -2.387 1.00 90.00 88 LEU A O 1
ATOM 679 N N . GLY A 1 89 ? 8.803 2.284 -3.247 1.00 92.50 89 GLY A N 1
ATOM 680 C CA . GLY A 1 89 ? 7.356 2.352 -3.151 1.00 92.50 89 GLY A CA 1
ATOM 681 C C . GLY A 1 89 ? 6.770 2.989 -4.395 1.00 92.50 89 GLY A C 1
ATOM 682 O O . GLY A 1 89 ? 7.425 3.767 -5.082 1.00 92.50 89 GLY A O 1
ATOM 683 N N . MET A 1 90 ? 5.518 2.675 -4.666 1.00 93.88 90 MET A N 1
ATOM 684 C CA . MET A 1 90 ? 4.724 3.272 -5.722 1.00 93.88 90 MET A CA 1
ATOM 685 C C . MET A 1 90 ? 3.381 3.685 -5.143 1.00 93.88 90 MET A C 1
ATOM 687 O O . MET A 1 90 ? 2.817 3.001 -4.287 1.00 93.88 90 MET A O 1
ATOM 691 N N . ARG A 1 91 ? 2.873 4.829 -5.585 1.00 93.25 91 ARG A N 1
ATOM 692 C CA . ARG A 1 91 ? 1.578 5.358 -5.162 1.00 93.25 91 ARG A CA 1
ATOM 693 C C . ARG A 1 91 ? 0.725 5.685 -6.367 1.00 93.25 91 ARG A C 1
ATOM 695 O O . ARG A 1 91 ? 1.231 6.273 -7.313 1.00 93.25 91 ARG A O 1
ATOM 702 N N . ARG A 1 92 ? -0.572 5.433 -6.259 1.00 92.25 92 ARG A N 1
ATOM 703 C CA . ARG A 1 92 ? -1.582 5.964 -7.171 1.00 92.25 92 ARG A CA 1
ATOM 704 C C . ARG A 1 92 ? -2.690 6.634 -6.371 1.00 92.25 92 ARG A C 1
ATOM 706 O O . ARG A 1 92 ? -3.143 6.072 -5.372 1.00 92.25 92 ARG A O 1
ATOM 713 N N . MET A 1 93 ? -3.080 7.843 -6.759 1.00 90.62 93 MET A N 1
ATOM 714 C CA . MET A 1 93 ? -4.171 8.558 -6.094 1.00 90.62 93 MET A CA 1
ATOM 715 C C . MET A 1 93 ? -5.537 8.090 -6.627 1.00 90.62 93 MET A C 1
ATOM 717 O O . MET A 1 93 ? -5.601 7.572 -7.744 1.00 90.62 93 MET A O 1
ATOM 721 N N . PRO A 1 94 ? -6.624 8.270 -5.854 1.00 87.94 94 PRO A N 1
ATOM 722 C CA . PRO A 1 94 ? -7.986 8.086 -6.357 1.00 87.94 94 PRO A CA 1
ATOM 723 C C . PRO A 1 94 ? -8.213 8.892 -7.644 1.00 87.94 94 PRO A C 1
ATOM 725 O O . PRO A 1 94 ? -7.754 10.032 -7.751 1.00 87.94 94 PRO A O 1
ATOM 728 N N . GLY A 1 95 ? -8.887 8.294 -8.624 1.00 84.69 95 GLY A N 1
ATOM 729 C CA . GLY A 1 95 ? -9.138 8.901 -9.935 1.00 84.69 95 GLY A CA 1
ATOM 730 C C . GLY A 1 95 ? -7.922 9.112 -10.853 1.00 84.69 95 GLY A C 1
ATOM 731 O O . GLY A 1 95 ? -8.096 9.665 -11.939 1.00 84.69 95 GLY A O 1
ATOM 732 N N . GLU A 1 96 ? -6.714 8.694 -10.460 1.00 87.81 96 GLU A N 1
ATOM 733 C CA . GLU A 1 96 ? -5.512 8.760 -11.303 1.00 87.81 96 GLU A CA 1
ATOM 734 C C . GLU A 1 96 ? -5.150 7.381 -11.873 1.00 87.81 96 GLU A C 1
ATOM 736 O O . GLU A 1 96 ? -5.253 6.361 -11.190 1.00 87.81 96 GLU A O 1
ATOM 741 N N . ASP A 1 97 ? -4.676 7.354 -13.122 1.00 85.62 97 ASP A N 1
ATOM 742 C CA . ASP A 1 97 ? -4.202 6.129 -13.783 1.00 85.62 97 ASP A CA 1
ATOM 743 C C . ASP A 1 97 ? -2.704 5.878 -13.544 1.00 85.62 97 ASP A C 1
ATOM 745 O O . ASP A 1 97 ? -2.257 4.727 -13.508 1.00 85.62 97 ASP A O 1
ATOM 749 N N . ASP A 1 98 ? -1.935 6.950 -13.345 1.00 90.12 98 ASP A N 1
ATOM 750 C CA . ASP A 1 98 ? -0.478 6.910 -13.285 1.00 90.12 98 ASP A CA 1
ATOM 751 C C . ASP A 1 98 ? 0.040 6.558 -11.887 1.00 90.12 98 ASP A C 1
ATOM 753 O O . ASP A 1 98 ? -0.394 7.098 -10.867 1.00 90.12 98 ASP A O 1
ATOM 757 N N . TRP A 1 99 ? 1.049 5.688 -11.843 1.00 92.44 99 TRP A N 1
ATOM 758 C CA . TRP A 1 99 ? 1.785 5.404 -10.618 1.00 92.44 99 TRP A CA 1
ATOM 759 C C . TRP A 1 99 ? 2.975 6.345 -10.452 1.00 92.44 99 TRP A C 1
ATOM 761 O O . TRP A 1 99 ? 3.773 6.564 -11.362 1.00 92.44 99 TRP A O 1
ATOM 771 N N . ILE A 1 100 ? 3.127 6.857 -9.237 1.00 93.50 100 ILE A N 1
ATOM 772 C CA . ILE A 1 100 ? 4.230 7.712 -8.824 1.00 93.50 100 ILE A CA 1
ATOM 773 C C . ILE A 1 100 ? 5.222 6.872 -8.030 1.00 93.50 100 ILE A C 1
ATOM 775 O O . ILE A 1 100 ? 4.899 6.355 -6.958 1.00 93.50 100 ILE A O 1
ATOM 779 N N . GLU A 1 101 ? 6.445 6.781 -8.538 1.00 93.50 101 GLU A N 1
ATOM 780 C CA . GLU A 1 101 ? 7.556 6.148 -7.837 1.00 93.50 101 GLU A CA 1
ATOM 781 C C . GLU A 1 101 ? 8.017 6.989 -6.633 1.00 93.50 101 GLU A C 1
ATOM 783 O O . GLU A 1 101 ? 8.108 8.218 -6.695 1.00 93.50 101 GLU A O 1
ATOM 788 N N . MET A 1 102 ? 8.344 6.323 -5.528 1.00 90.12 102 MET A N 1
ATOM 789 C CA . MET A 1 102 ? 8.829 6.922 -4.289 1.00 90.12 102 MET A CA 1
ATOM 790 C C . MET A 1 102 ? 10.080 6.187 -3.804 1.00 90.12 102 MET A C 1
ATOM 792 O O . MET A 1 102 ? 10.060 4.971 -3.603 1.00 90.12 102 MET A O 1
ATOM 796 N N . ARG A 1 103 ? 11.170 6.930 -3.563 1.00 86.38 103 ARG A N 1
ATOM 797 C CA . ARG A 1 103 ? 12.418 6.393 -2.998 1.00 86.38 103 ARG A CA 1
ATOM 798 C C . ARG A 1 103 ? 13.074 7.375 -2.015 1.00 86.38 103 ARG A C 1
ATOM 8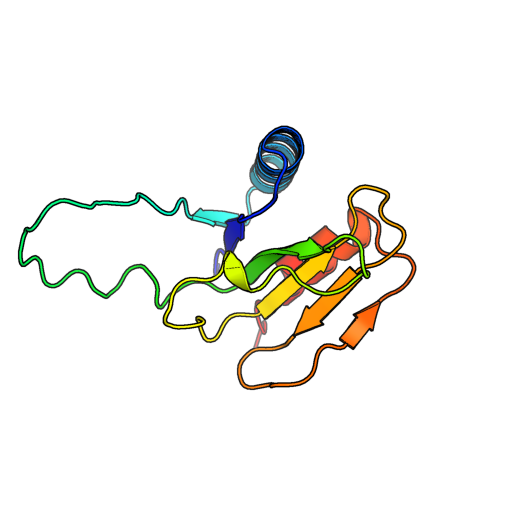00 O O . ARG A 1 103 ? 13.116 8.571 -2.311 1.00 86.38 103 ARG A O 1
ATOM 807 N N . PRO A 1 104 ? 13.673 6.886 -0.911 1.00 81.56 104 PRO A N 1
ATOM 808 C CA . PRO A 1 104 ? 13.497 5.542 -0.344 1.00 81.56 104 PRO A CA 1
ATOM 809 C C . PRO A 1 104 ? 12.084 5.374 0.244 1.00 81.56 104 PRO A C 1
ATOM 811 O O . PRO A 1 104 ? 11.453 6.365 0.613 1.00 81.56 104 PRO A O 1
ATOM 814 N N . PHE A 1 105 ? 11.594 4.139 0.370 1.00 82.00 105 PHE A N 1
ATOM 815 C CA . PHE A 1 105 ? 10.245 3.869 0.878 1.00 82.00 105 PHE A CA 1
ATOM 816 C C . PHE A 1 105 ? 10.265 2.927 2.086 1.00 82.00 105 PHE A C 1
ATOM 818 O O . PHE A 1 105 ? 9.977 1.740 1.998 1.00 82.00 105 PHE A O 1
ATOM 825 N N . GLY A 1 106 ? 10.627 3.474 3.246 1.00 82.62 106 GLY A N 1
ATOM 826 C CA . GLY A 1 106 ? 10.570 2.740 4.511 1.00 82.62 106 GLY A CA 1
ATOM 827 C C . GLY A 1 106 ? 9.185 2.771 5.167 1.00 82.62 106 GLY A C 1
ATOM 828 O O . GLY A 1 106 ? 8.287 3.501 4.746 1.00 82.62 106 GLY A O 1
ATOM 829 N N . ILE A 1 107 ? 9.051 2.058 6.291 1.00 81.25 107 ILE A N 1
ATOM 830 C CA . ILE A 1 107 ? 7.825 2.005 7.112 1.00 81.25 107 ILE A CA 1
ATOM 831 C C . ILE A 1 107 ? 7.297 3.404 7.471 1.00 81.25 107 ILE A C 1
ATOM 833 O O . ILE A 1 107 ? 6.096 3.644 7.421 1.00 81.25 107 ILE A O 1
ATOM 837 N N . SER A 1 108 ? 8.171 4.363 7.792 1.00 83.50 108 SER A N 1
ATOM 838 C CA . SER A 1 108 ? 7.735 5.730 8.104 1.00 83.50 108 SER A CA 1
ATOM 839 C C . SER A 1 108 ? 7.015 6.401 6.932 1.00 83.50 108 SER A C 1
ATOM 841 O O . SER A 1 108 ? 6.048 7.125 7.154 1.00 83.50 108 SER A O 1
ATOM 843 N N . GLN A 1 109 ? 7.453 6.146 5.694 1.00 87.00 109 GLN A N 1
ATOM 844 C CA . GLN A 1 109 ? 6.783 6.682 4.512 1.00 87.00 109 GLN A CA 1
ATOM 845 C C . GLN A 1 109 ? 5.438 5.989 4.296 1.00 87.00 109 GLN A C 1
ATOM 847 O O . GLN A 1 109 ? 4.455 6.675 4.034 1.00 87.00 109 GLN A O 1
ATOM 852 N N . LEU A 1 110 ? 5.365 4.668 4.491 1.00 85.38 110 LEU A N 1
ATOM 853 C CA . LEU A 1 110 ? 4.102 3.928 4.453 1.00 85.38 110 LEU A CA 1
ATOM 854 C C . LEU A 1 110 ? 3.071 4.528 5.423 1.00 85.38 110 LEU A C 1
ATOM 856 O O . LEU A 1 110 ? 1.955 4.830 5.012 1.00 85.38 110 LEU A O 1
ATOM 860 N N . ILE A 1 111 ? 3.462 4.794 6.673 1.00 83.81 111 ILE A N 1
ATOM 861 C CA . ILE A 1 111 ? 2.587 5.429 7.674 1.00 83.81 111 ILE A CA 1
ATOM 862 C C . ILE A 1 111 ? 2.105 6.801 7.195 1.00 83.81 111 ILE A C 1
ATOM 864 O O . ILE A 1 111 ? 0.918 7.107 7.287 1.00 83.81 111 ILE A O 1
ATOM 868 N N . VAL A 1 112 ? 3.007 7.635 6.668 1.00 85.81 112 VAL A N 1
ATOM 869 C CA . VAL A 1 112 ? 2.644 8.957 6.134 1.00 85.81 112 VAL A CA 1
ATOM 870 C C . VAL A 1 112 ? 1.646 8.828 4.987 1.00 85.81 112 VAL A C 1
ATOM 872 O O . VAL A 1 112 ? 0.694 9.605 4.923 1.00 85.81 112 VAL A O 1
ATOM 875 N N . GLU A 1 113 ? 1.840 7.864 4.091 1.00 86.06 113 GLU A N 1
ATOM 876 C CA . GLU A 1 113 ? 0.928 7.649 2.974 1.00 86.06 113 GLU A CA 1
ATOM 877 C C . GLU A 1 113 ? -0.451 7.178 3.441 1.00 86.06 113 GLU A C 1
ATOM 879 O O . GLU A 1 113 ? -1.447 7.686 2.926 1.00 86.06 113 GLU A O 1
ATOM 884 N N . ILE A 1 114 ? -0.522 6.302 4.442 1.00 84.38 114 ILE A N 1
ATOM 885 C CA . ILE A 1 114 ? -1.791 5.852 5.025 1.00 84.38 114 ILE A CA 1
ATOM 886 C C . ILE A 1 114 ? -2.518 7.023 5.702 1.00 84.38 114 ILE A C 1
ATOM 888 O O . ILE A 1 114 ? -3.680 7.287 5.411 1.00 84.38 114 ILE A O 1
ATOM 892 N N . LEU A 1 115 ? -1.824 7.793 6.546 1.00 81.19 115 LEU A N 1
ATOM 893 C CA . LEU A 1 115 ? -2.434 8.900 7.295 1.00 81.19 115 LEU A CA 1
ATOM 894 C C . LEU A 1 115 ? -2.859 10.080 6.406 1.00 81.19 115 LEU A C 1
ATOM 896 O O . LEU A 1 115 ? -3.775 10.819 6.760 1.00 81.19 115 LEU A O 1
ATOM 900 N N . ARG A 1 116 ? -2.200 10.283 5.258 1.00 78.25 116 ARG A N 1
ATOM 901 C CA . ARG A 1 116 ? -2.529 11.352 4.294 1.00 78.25 116 ARG A CA 1
ATOM 902 C C . ARG A 1 116 ? -3.623 10.977 3.296 1.00 78.25 116 ARG A C 1
ATOM 904 O O . ARG A 1 116 ? -3.866 11.748 2.373 1.00 78.25 116 ARG A O 1
ATOM 911 N N . ALA A 1 117 ? -4.237 9.807 3.428 1.00 66.38 117 ALA A N 1
ATOM 912 C CA . ALA A 1 117 ? -5.369 9.436 2.586 1.00 66.38 117 ALA A CA 1
ATOM 913 C C . ALA A 1 117 ? -6.630 10.250 2.903 1.00 66.38 117 ALA A C 1
ATOM 915 O O . ALA A 1 117 ? -7.427 10.498 2.008 1.00 66.38 117 ALA A O 1
ATOM 916 N N . ASN A 1 118 ? -6.755 10.764 4.132 1.00 56.34 118 ASN A N 1
ATOM 917 C CA . ASN A 1 118 ? -7.809 11.707 4.484 1.00 56.34 118 ASN A CA 1
ATOM 918 C C . ASN A 1 118 ? -7.432 13.131 4.042 1.00 56.34 118 ASN A C 1
ATOM 920 O O . ASN A 1 118 ? -6.494 13.710 4.608 1.00 56.34 118 ASN A O 1
ATOM 924 N N . PRO A 1 119 ? -8.180 13.769 3.122 1.00 43.78 119 PRO A N 1
ATOM 925 C CA . PRO A 1 119 ? -8.181 15.216 3.047 1.00 43.78 119 PRO A CA 1
ATOM 926 C C . PRO A 1 119 ? -8.864 15.721 4.321 1.00 43.78 119 PRO A C 1
ATOM 928 O O . PRO A 1 119 ? -10.088 15.722 4.440 1.00 43.78 119 PRO A O 1
ATOM 931 N N . VAL A 1 120 ? -8.073 16.123 5.316 1.00 40.91 120 VAL A N 1
ATOM 932 C CA . VAL A 1 120 ? -8.581 17.018 6.358 1.00 40.91 120 VAL A CA 1
ATOM 933 C C . VAL A 1 120 ? -8.904 18.332 5.647 1.00 40.91 120 VAL A C 1
ATOM 935 O O . VAL A 1 120 ? -8.001 19.124 5.377 1.00 40.91 120 VAL A O 1
ATOM 938 N N . TYR A 1 121 ? -10.167 18.496 5.256 1.00 36.44 121 TYR A N 1
ATOM 939 C CA . TYR A 1 121 ? -10.739 19.795 4.906 1.00 36.44 121 TYR A CA 1
ATOM 940 C C . TYR A 1 121 ? -10.851 20.670 6.156 1.00 36.44 121 TYR A C 1
ATOM 942 O O . TYR A 1 121 ? -11.234 20.135 7.224 1.00 36.44 121 TYR A O 1
#

pLDDT: mean 76.85, std 16.38, range [36.44, 93.88]

Foldseek 3Di:
DDQAEEEELEPPVVVVVVVVVVSVVVVRHHYDDDDPPPDDDPDPPPPPQQRHAEYEAEADPVRHGPCVSAPPDHHLYWYKYYYPVQAWIWIDHRPGPDIDIDGNGDPVNVVVSRVVSDPPD

Radius of gyration: 14.38 Å; Cα contacts (8 Å, |Δi|>4): 184; chains: 1; bounding box: 43×38×31 Å

Sequence (121 aa):
MVISRVLILYEPRLYSDLINELIEQLGLLDIVEITDNHSASKSNDSQNQDDIDVVILPLDGDGEPKTSLLPDHVPDAKLVAFSPDGSLGMRRMPGEDDWIEMRPFGISQLIVEILRANPVY

Solvent-accessible surface area (backbone atoms only — not comparable to full-atom values): 7289 Å² total; per-residue (Å²): 133,89,61,50,27,35,32,72,62,34,72,61,62,71,54,37,52,53,51,48,55,54,45,58,73,64,72,55,56,43,80,51,77,86,75,84,71,91,58,97,63,98,62,99,63,82,69,75,67,78,64,41,40,32,38,36,32,24,37,45,98,89,70,45,66,50,61,88,74,53,59,98,69,75,60,81,21,31,37,38,20,35,39,96,84,24,60,37,25,36,36,26,52,53,94,50,90,63,73,45,81,40,75,76,25,41,71,72,50,54,52,51,56,59,68,61,57,59,82,84,123

Nearest PDB structures (foldseek):
  8j3p-assembly1_A  TM=5.052E-01  e=6.751E-01  Candida dubliniensis CD36
  2q5c-assembly1_A  TM=5.176E-01  e=2.291E+00  Clostridium acetobutylicum ATCC 824
  6jl6-assembly1_C  TM=4.031E-01  e=5.637E+00  Trypanosoma cruzi